Protein AF-A0A660E008-F1 (afdb_monomer_lite)

Secondary structure (DSSP, 8-state):
-----HHHHHHHHHHHHHHHHHHHHHTTS----S---S---PPPHHHHHHHHHHHHHHHHHHHTTS--S--HHHHHHHHHHHHHHHTSEEEEEEEETTEEEEEEEETTEEEEEEEEEEEPPP--TT-TT---EEEETTEEESSHHHHHHHHHHHTT---

Radius of gyration: 23.53 Å; chains: 1; bounding box: 70×28×69 Å

Structure (mmCIF, N/CA/C/O backbone):
data_AF-A0A660E008-F1
#
_entry.id   AF-A0A660E008-F1
#
loop_
_atom_site.group_PDB
_atom_site.id
_atom_site.type_symbol
_atom_site.label_atom_id
_atom_site.label_alt_id
_atom_site.label_comp_id
_atom_site.label_asym_id
_atom_site.label_entity_id
_atom_site.label_seq_id
_atom_site.pdbx_PDB_ins_code
_atom_site.Cartn_x
_atom_site.Cartn_y
_atom_site.Cartn_z
_atom_site.occupancy
_atom_site.B_iso_or_equiv
_atom_site.auth_seq_id
_atom_site.auth_comp_id
_atom_site.auth_asym_id
_atom_site.auth_atom_id
_atom_site.pdbx_PDB_model_num
ATOM 1 N N . MET A 1 1 ? 49.113 -10.202 -49.521 1.00 44.22 1 MET A N 1
ATOM 2 C CA . MET A 1 1 ? 48.962 -10.525 -48.087 1.00 44.22 1 MET A CA 1
ATOM 3 C C . MET A 1 1 ? 48.591 -9.228 -47.378 1.00 44.22 1 MET A C 1
ATOM 5 O O . MET A 1 1 ? 49.450 -8.376 -47.211 1.00 44.22 1 MET A O 1
ATOM 9 N N . ILE A 1 2 ? 47.297 -8.989 -47.139 1.00 50.31 2 ILE A N 1
ATOM 10 C CA . ILE A 1 2 ? 46.809 -7.707 -46.601 1.00 50.31 2 ILE A CA 1
ATOM 11 C C . ILE A 1 2 ? 46.961 -7.759 -45.081 1.00 50.31 2 ILE A C 1
ATOM 13 O O . ILE A 1 2 ? 46.280 -8.535 -44.415 1.00 50.31 2 ILE A O 1
ATOM 17 N N . LEU A 1 3 ? 47.899 -6.974 -44.549 1.00 54.78 3 LEU A N 1
ATOM 18 C CA . LEU A 1 3 ? 48.151 -6.858 -43.118 1.00 54.78 3 LEU A CA 1
ATOM 19 C C . LEU A 1 3 ? 47.053 -5.971 -42.513 1.00 54.78 3 LEU A C 1
ATOM 21 O O . LEU A 1 3 ? 47.124 -4.745 -42.570 1.00 54.78 3 LEU A O 1
ATOM 25 N N . ILE A 1 4 ? 45.986 -6.589 -42.008 1.00 56.66 4 ILE A N 1
ATOM 26 C CA . ILE A 1 4 ? 44.902 -5.858 -41.349 1.00 56.66 4 ILE A CA 1
ATOM 27 C C . ILE A 1 4 ? 45.441 -5.360 -40.005 1.00 56.66 4 ILE A C 1
ATOM 29 O O . ILE A 1 4 ? 45.827 -6.150 -39.145 1.00 56.66 4 ILE A O 1
ATOM 33 N N . ASN A 1 5 ? 45.508 -4.039 -39.848 1.00 67.06 5 ASN A N 1
ATOM 34 C CA . ASN A 1 5 ? 46.022 -3.389 -38.651 1.00 67.06 5 ASN A CA 1
ATOM 35 C C . ASN A 1 5 ? 45.124 -3.755 -37.443 1.00 67.06 5 ASN A C 1
ATOM 37 O O . ASN A 1 5 ? 43.899 -3.615 -37.532 1.00 67.06 5 ASN A O 1
ATOM 41 N N . PRO A 1 6 ? 45.686 -4.234 -36.316 1.00 66.38 6 PRO A N 1
ATOM 42 C CA . PRO A 1 6 ? 44.910 -4.687 -35.155 1.00 66.38 6 PRO A CA 1
ATOM 43 C C . PRO A 1 6 ? 43.981 -3.605 -34.583 1.00 66.38 6 PRO A C 1
ATOM 45 O O . PRO A 1 6 ? 42.931 -3.920 -34.022 1.00 66.38 6 PRO A O 1
ATOM 48 N N . VAL A 1 7 ? 44.309 -2.327 -34.792 1.00 70.00 7 VAL A N 1
ATOM 49 C CA . VAL A 1 7 ? 43.452 -1.193 -34.414 1.00 70.00 7 VAL A CA 1
ATOM 50 C C . VAL A 1 7 ? 42.146 -1.186 -35.216 1.00 70.00 7 VAL A C 1
ATOM 52 O O . VAL A 1 7 ? 41.075 -0.939 -34.664 1.00 70.00 7 VAL A O 1
ATOM 55 N N . THR A 1 8 ? 42.210 -1.515 -36.507 1.00 72.75 8 THR A N 1
ATOM 56 C CA . THR A 1 8 ? 41.042 -1.564 -37.395 1.00 72.75 8 THR A CA 1
ATOM 57 C C . THR A 1 8 ? 40.129 -2.734 -37.038 1.00 72.75 8 THR A C 1
ATOM 59 O O . THR A 1 8 ? 38.911 -2.585 -37.050 1.00 72.75 8 THR A O 1
ATOM 62 N N . ILE A 1 9 ? 40.705 -3.873 -36.640 1.00 74.00 9 ILE A N 1
ATOM 63 C CA . ILE A 1 9 ? 39.948 -5.042 -36.164 1.00 74.00 9 ILE A CA 1
ATOM 64 C C . ILE A 1 9 ? 39.213 -4.701 -34.862 1.00 74.00 9 ILE A C 1
ATOM 66 O O . ILE A 1 9 ? 38.020 -4.970 -34.744 1.00 74.00 9 ILE A O 1
ATOM 70 N N . SER A 1 10 ? 39.893 -4.049 -33.914 1.00 77.75 10 SER A N 1
ATOM 71 C CA . SER A 1 10 ? 39.293 -3.642 -32.636 1.00 77.75 10 SER A CA 1
ATOM 72 C C . SER A 1 10 ? 38.112 -2.681 -32.827 1.00 77.75 10 SER A C 1
ATOM 74 O O . SER A 1 10 ? 37.047 -2.867 -32.235 1.00 77.75 10 SER A O 1
ATOM 76 N N . LEU A 1 11 ? 38.247 -1.704 -33.732 1.00 80.00 11 LEU A N 1
ATOM 77 C CA . LEU A 1 11 ? 37.170 -0.763 -34.047 1.00 80.00 11 LEU A CA 1
ATOM 78 C C . LEU A 1 11 ? 35.937 -1.466 -34.640 1.00 80.00 11 LEU A C 1
ATOM 80 O O . LEU A 1 11 ? 34.809 -1.166 -34.247 1.00 80.00 11 LEU A O 1
ATOM 84 N N . ILE A 1 12 ? 36.145 -2.432 -35.542 1.00 81.88 12 ILE A N 1
ATOM 85 C CA . ILE A 1 12 ? 35.058 -3.221 -36.144 1.00 81.88 12 ILE A CA 1
ATOM 86 C C . ILE A 1 12 ? 34.313 -4.021 -35.070 1.00 81.88 12 ILE A C 1
ATOM 88 O O . ILE A 1 12 ? 33.082 -4.040 -35.069 1.00 81.88 12 ILE A O 1
ATOM 92 N N . VAL A 1 13 ? 35.033 -4.628 -34.122 1.00 80.31 13 VAL A N 1
ATOM 93 C CA . VAL A 1 13 ? 34.428 -5.396 -33.023 1.00 80.31 13 VAL A CA 1
ATOM 94 C C . VAL A 1 13 ? 33.558 -4.504 -32.134 1.00 80.31 13 VAL A C 1
ATOM 96 O O . VAL A 1 13 ? 32.430 -4.880 -31.820 1.00 80.31 13 VAL A O 1
ATOM 99 N N . ILE A 1 14 ? 34.022 -3.302 -31.778 1.00 81.81 14 ILE A N 1
ATOM 100 C CA . ILE A 1 14 ? 33.254 -2.366 -30.937 1.00 81.81 14 ILE A CA 1
ATOM 101 C C . ILE A 1 14 ? 31.954 -1.934 -31.631 1.00 81.81 14 ILE A C 1
ATOM 103 O O . ILE A 1 14 ? 30.894 -1.927 -31.002 1.00 81.81 14 ILE A O 1
ATOM 107 N N . ILE A 1 15 ? 32.013 -1.618 -32.930 1.00 83.44 15 ILE A N 1
ATOM 108 C CA . ILE A 1 15 ? 30.830 -1.244 -33.721 1.00 83.44 15 ILE A CA 1
ATOM 109 C C . ILE A 1 15 ? 29.833 -2.407 -33.779 1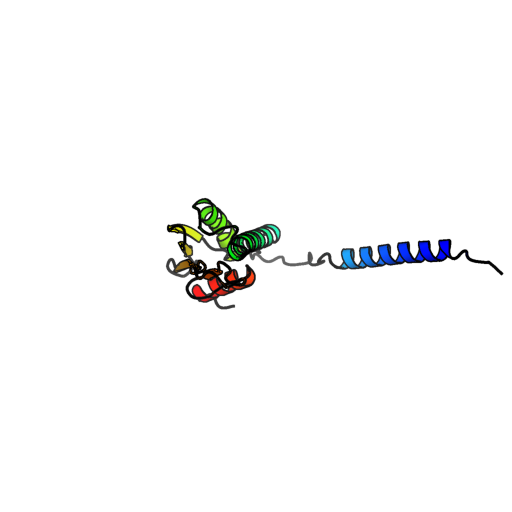.00 83.44 15 ILE A C 1
ATOM 111 O O . ILE A 1 15 ? 28.629 -2.199 -33.611 1.00 83.44 15 ILE A O 1
ATOM 115 N N . LEU A 1 16 ? 30.327 -3.633 -33.967 1.00 84.62 16 LEU A N 1
ATOM 116 C CA . LEU A 1 16 ? 29.494 -4.831 -34.040 1.00 84.62 16 LEU A CA 1
ATOM 117 C C . LEU A 1 16 ? 28.798 -5.119 -32.700 1.00 84.62 16 LEU A C 1
ATOM 119 O O . LEU A 1 16 ? 27.599 -5.391 -32.677 1.00 84.62 16 LEU A O 1
ATOM 123 N N . VAL A 1 17 ? 29.512 -4.972 -31.579 1.00 81.75 17 VAL A N 1
ATOM 124 C CA . VAL A 1 17 ? 28.945 -5.108 -30.226 1.00 81.75 17 VAL A CA 1
ATOM 125 C C . VAL A 1 17 ? 27.864 -4.054 -29.979 1.00 81.75 17 VAL A C 1
ATOM 127 O O . VAL A 1 17 ? 26.769 -4.399 -29.537 1.00 81.75 17 VAL A O 1
ATOM 130 N N . PHE A 1 18 ? 28.114 -2.785 -30.321 1.00 79.06 18 PHE A N 1
ATOM 131 C CA . PHE A 1 18 ? 27.112 -1.722 -30.181 1.00 79.06 18 PHE A CA 1
ATOM 132 C C . PHE A 1 18 ? 25.869 -1.973 -31.040 1.00 79.06 18 PHE A C 1
ATOM 134 O O . PHE A 1 18 ? 24.748 -1.748 -30.580 1.00 79.06 18 PHE A O 1
ATOM 141 N N . ALA A 1 19 ? 26.047 -2.465 -32.268 1.00 77.81 19 ALA A N 1
ATOM 142 C CA . ALA A 1 19 ? 24.943 -2.815 -33.151 1.00 77.81 19 ALA A CA 1
ATOM 143 C C . ALA A 1 19 ? 24.100 -3.957 -32.566 1.00 77.81 19 ALA A C 1
ATOM 145 O O . ALA A 1 19 ? 22.879 -3.829 -32.517 1.00 77.81 19 ALA A O 1
ATOM 146 N N . ILE A 1 20 ? 24.731 -5.018 -32.050 1.00 80.94 20 ILE A N 1
ATOM 147 C CA . ILE A 1 20 ? 24.040 -6.153 -31.418 1.00 80.94 20 ILE A CA 1
ATOM 148 C C . ILE A 1 20 ? 23.289 -5.708 -30.160 1.00 80.94 20 ILE A C 1
ATOM 150 O O . ILE A 1 20 ? 22.118 -6.044 -30.006 1.00 80.94 20 ILE A O 1
ATOM 154 N N . VAL A 1 21 ? 23.911 -4.907 -29.288 1.00 76.00 21 VAL A N 1
ATOM 155 C CA . VAL A 1 21 ? 23.250 -4.363 -28.088 1.00 76.00 21 VAL A CA 1
ATOM 156 C C . VAL A 1 21 ? 22.041 -3.511 -28.477 1.00 76.00 21 VAL A C 1
ATOM 158 O O . VAL A 1 21 ? 20.965 -3.665 -27.897 1.00 76.00 21 VAL A O 1
ATOM 161 N N . ARG A 1 22 ? 22.174 -2.660 -29.502 1.00 68.31 22 ARG A N 1
ATOM 162 C CA . ARG A 1 22 ? 21.074 -1.827 -30.007 1.00 68.31 22 ARG A CA 1
ATOM 163 C C . ARG A 1 22 ? 19.951 -2.667 -30.620 1.00 68.31 22 ARG A C 1
ATOM 165 O O . ARG A 1 22 ? 18.786 -2.339 -30.415 1.00 68.31 22 ARG A O 1
ATOM 172 N N . LEU A 1 23 ? 20.278 -3.754 -31.320 1.00 70.19 23 LEU A N 1
ATOM 173 C CA . LEU A 1 23 ? 19.306 -4.678 -31.914 1.00 70.19 23 LEU A CA 1
ATOM 174 C C . LEU A 1 23 ? 18.583 -5.505 -30.839 1.00 70.19 23 LEU A C 1
ATOM 176 O O . LEU A 1 23 ? 17.363 -5.638 -30.892 1.00 70.19 23 LEU A O 1
ATOM 180 N N . CYS A 1 24 ? 19.299 -5.959 -29.804 1.00 63.00 24 CYS A N 1
ATOM 181 C CA . CYS A 1 24 ? 18.714 -6.593 -28.620 1.00 63.00 24 CYS A CA 1
ATOM 182 C C . CYS A 1 24 ? 17.783 -5.642 -27.856 1.00 63.00 24 CYS A C 1
ATOM 184 O O . CYS A 1 24 ? 16.695 -6.049 -27.459 1.00 63.00 24 CYS A O 1
ATOM 186 N N . MET A 1 25 ? 18.158 -4.369 -27.689 1.00 57.34 25 MET A N 1
ATOM 187 C CA . MET A 1 25 ? 17.289 -3.377 -27.045 1.00 57.34 25 MET A CA 1
ATOM 188 C C . MET A 1 25 ? 16.073 -2.996 -27.901 1.00 57.34 25 MET A C 1
ATOM 190 O O . MET A 1 25 ? 14.997 -2.751 -27.357 1.00 57.34 25 MET A O 1
ATOM 194 N N . LEU A 1 26 ? 16.198 -2.981 -29.232 1.00 56.09 26 LEU A N 1
ATOM 195 C CA . LEU A 1 26 ? 15.066 -2.743 -30.136 1.00 56.09 26 LEU A CA 1
ATOM 196 C C . LEU A 1 26 ? 14.088 -3.929 -30.163 1.00 56.09 26 LEU A C 1
ATOM 198 O O . LEU A 1 26 ? 12.881 -3.697 -30.160 1.00 56.09 26 LEU A O 1
ATOM 202 N N . ASN A 1 27 ? 14.582 -5.170 -30.076 1.00 48.50 27 ASN A N 1
ATOM 203 C CA . ASN A 1 27 ? 13.748 -6.374 -29.946 1.00 48.50 27 ASN A CA 1
ATOM 204 C C . ASN A 1 27 ? 13.089 -6.538 -28.564 1.00 48.50 27 ASN A C 1
ATOM 206 O O . ASN A 1 27 ? 12.223 -7.394 -28.404 1.00 48.50 27 ASN A O 1
ATOM 210 N N . GLN A 1 28 ? 13.449 -5.715 -27.574 1.00 45.91 28 GLN A N 1
ATOM 211 C CA . GLN A 1 28 ? 12.750 -5.636 -26.285 1.00 45.91 28 GLN A CA 1
ATOM 212 C C . GLN A 1 28 ? 11.648 -4.563 -26.250 1.00 45.91 28 GLN A C 1
ATOM 21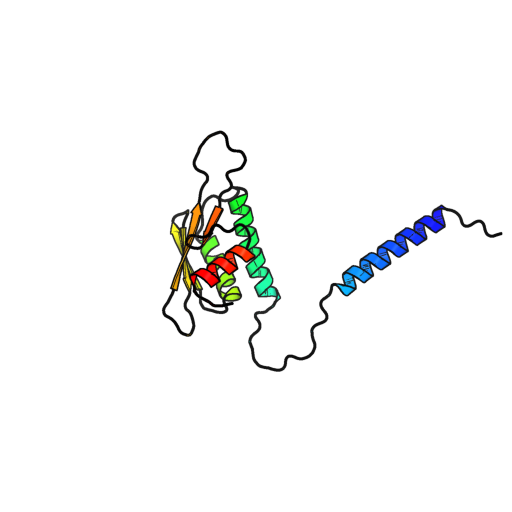4 O O . GLN A 1 28 ? 11.015 -4.361 -25.212 1.00 45.91 28 GLN A O 1
ATOM 219 N N . ARG A 1 29 ? 11.343 -3.902 -27.377 1.00 44.44 29 ARG A N 1
ATOM 220 C CA . ARG A 1 29 ? 10.083 -3.160 -27.510 1.00 44.44 29 ARG A CA 1
ATOM 221 C C . ARG A 1 29 ? 8.947 -4.166 -27.716 1.00 44.44 29 ARG A C 1
ATOM 223 O O . ARG A 1 29 ? 8.985 -4.913 -28.691 1.00 44.44 29 ARG A O 1
ATOM 230 N N . PRO A 1 30 ? 7.927 -4.215 -26.844 1.00 43.69 30 PRO A N 1
ATOM 231 C CA . PRO A 1 30 ? 6.827 -5.148 -27.019 1.00 43.69 30 PRO A CA 1
ATOM 232 C C . PRO A 1 30 ? 5.977 -4.738 -28.228 1.00 43.69 30 PRO A C 1
ATOM 234 O O . PRO A 1 30 ? 5.109 -3.873 -28.135 1.00 43.69 30 PRO A O 1
ATOM 237 N N . PHE A 1 31 ? 6.210 -5.413 -29.352 1.00 39.44 31 PHE A N 1
ATOM 238 C CA . PHE A 1 31 ? 5.215 -5.642 -30.393 1.00 39.44 31 PHE A CA 1
ATOM 239 C C . PHE A 1 31 ? 4.092 -6.508 -29.805 1.00 39.44 31 PHE A C 1
ATOM 241 O O . PHE A 1 31 ? 4.163 -7.731 -29.835 1.00 39.44 31 PHE A O 1
ATOM 248 N N . LYS A 1 32 ? 3.061 -5.871 -29.244 1.00 41.34 32 LYS A N 1
ATOM 249 C CA . LYS A 1 32 ? 1.681 -6.389 -29.208 1.00 41.34 32 LYS A CA 1
ATOM 250 C C . LYS A 1 32 ? 0.708 -5.207 -29.251 1.00 41.34 32 LYS A C 1
ATOM 252 O O . LYS A 1 32 ? 0.001 -4.918 -28.296 1.00 41.34 32 LYS A O 1
ATOM 257 N N . GLN A 1 33 ? 0.720 -4.506 -30.381 1.00 42.59 33 GLN A N 1
ATOM 258 C CA . GLN A 1 33 ? -0.420 -3.745 -30.890 1.00 42.59 33 GLN A CA 1
ATOM 259 C C . GLN A 1 33 ? -0.889 -4.478 -32.148 1.00 42.59 33 GLN A C 1
ATOM 261 O O . GLN A 1 33 ? -0.440 -4.183 -33.249 1.00 42.59 33 GLN A O 1
ATOM 266 N N . ALA A 1 34 ? -1.710 -5.508 -31.968 1.00 38.59 34 ALA A N 1
ATOM 267 C CA . ALA A 1 34 ? -2.507 -6.097 -33.037 1.00 38.59 34 ALA A CA 1
ATOM 268 C C . ALA A 1 34 ? -3.654 -6.882 -32.390 1.00 38.59 34 ALA A C 1
ATOM 270 O O . ALA A 1 34 ? -3.410 -7.878 -31.713 1.00 38.59 34 ALA A O 1
ATOM 271 N N . ASN A 1 35 ? -4.874 -6.395 -32.614 1.00 37.31 35 ASN A N 1
ATOM 272 C CA . ASN A 1 35 ? -6.168 -7.010 -32.315 1.00 37.31 35 ASN A CA 1
ATOM 273 C C . ASN A 1 35 ? -6.525 -7.223 -30.839 1.00 37.31 35 ASN A C 1
ATOM 275 O O . ASN A 1 35 ? -6.335 -8.299 -30.283 1.00 37.31 35 ASN A O 1
ATOM 279 N N . LEU A 1 36 ? -7.174 -6.214 -30.259 1.00 34.50 36 LEU A N 1
ATOM 280 C CA . LEU A 1 36 ? -8.234 -6.417 -29.271 1.00 34.50 36 LEU A CA 1
ATOM 281 C C . LEU A 1 36 ? -9.293 -5.326 -29.472 1.00 34.50 36 LEU A C 1
ATOM 283 O O . LEU A 1 36 ? -9.439 -4.401 -28.680 1.00 34.50 36 LEU A O 1
ATOM 287 N N . ASP A 1 37 ? -10.025 -5.453 -30.579 1.00 38.72 37 ASP A N 1
ATOM 288 C CA . ASP A 1 37 ? -11.393 -4.950 -30.679 1.00 38.72 37 ASP A CA 1
ATOM 289 C C . ASP A 1 37 ? -12.274 -5.818 -29.779 1.00 38.72 37 ASP A C 1
ATOM 291 O O . ASP A 1 37 ? -12.856 -6.810 -30.215 1.00 38.72 37 ASP A O 1
ATOM 295 N N . THR A 1 38 ? -12.330 -5.503 -28.488 1.00 36.41 38 THR A N 1
ATOM 296 C CA . THR A 1 38 ? -13.506 -5.785 -27.656 1.00 36.41 38 THR A CA 1
ATOM 297 C C . THR A 1 38 ? -13.416 -4.965 -26.376 1.00 36.41 38 THR A C 1
ATOM 299 O O . THR A 1 38 ? -12.419 -5.012 -25.663 1.00 36.41 38 THR A O 1
ATOM 302 N N . ASN A 1 39 ? -14.471 -4.195 -26.120 1.00 39.22 39 ASN A N 1
ATOM 303 C CA . ASN A 1 39 ? -14.693 -3.322 -24.970 1.00 39.22 39 ASN A CA 1
ATOM 304 C C . ASN A 1 39 ? -14.364 -3.972 -23.612 1.00 39.22 39 ASN A C 1
ATOM 306 O O . ASN A 1 39 ? -15.249 -4.446 -22.904 1.00 39.22 39 ASN A O 1
ATOM 310 N N . SER A 1 40 ? -13.099 -3.925 -23.209 1.00 39.50 40 SER A N 1
ATOM 311 C CA . SER A 1 40 ? -12.691 -4.019 -21.814 1.00 39.50 40 SER A CA 1
ATOM 312 C C . SER A 1 40 ? -11.668 -2.917 -21.588 1.00 39.50 40 SER A C 1
ATOM 314 O O . SER A 1 40 ? -10.652 -2.854 -22.279 1.00 39.50 40 SER A O 1
ATOM 316 N N . THR A 1 41 ? -11.981 -1.989 -20.693 1.00 45.28 41 THR A N 1
ATOM 317 C CA . THR A 1 41 ? -11.112 -0.894 -20.262 1.00 45.28 41 THR A CA 1
ATOM 318 C C . THR A 1 41 ? -9.852 -1.475 -19.625 1.00 45.28 41 THR A C 1
ATOM 320 O O . THR A 1 41 ? -9.785 -1.681 -18.417 1.00 45.28 41 THR A O 1
ATOM 323 N N . ILE A 1 42 ? -8.849 -1.778 -20.449 1.00 48.09 42 ILE A N 1
ATOM 324 C CA . ILE A 1 42 ? -7.488 -2.026 -19.983 1.00 48.09 42 ILE A CA 1
ATOM 325 C C . ILE A 1 42 ? -7.006 -0.682 -19.419 1.00 48.09 42 ILE A C 1
ATOM 327 O O . ILE A 1 42 ? -7.010 0.300 -20.168 1.00 48.09 42 ILE A O 1
ATOM 331 N N . PRO A 1 43 ? -6.626 -0.593 -18.128 1.00 55.31 43 PRO A N 1
ATOM 332 C CA . PRO A 1 43 ? -6.064 0.631 -17.574 1.00 55.31 43 PRO A CA 1
ATOM 333 C C . PRO A 1 43 ? -4.896 1.074 -18.452 1.00 55.31 43 PRO A C 1
ATOM 335 O O . PRO A 1 43 ? -4.089 0.233 -18.862 1.00 55.31 43 PRO A O 1
ATOM 338 N N . ASP A 1 44 ? -4.806 2.371 -18.754 1.00 73.00 44 ASP A N 1
ATOM 339 C CA . ASP A 1 44 ? -3.688 2.924 -19.515 1.00 73.00 44 ASP A CA 1
ATOM 340 C C . ASP A 1 44 ? -2.378 2.390 -18.917 1.00 73.00 44 ASP A C 1
ATOM 342 O O . ASP A 1 44 ? -2.068 2.593 -17.739 1.00 73.00 44 ASP A O 1
ATOM 346 N N . ARG A 1 45 ? -1.627 1.625 -19.717 1.00 69.31 45 ARG A N 1
ATOM 347 C CA . ARG A 1 45 ? -0.419 0.924 -19.270 1.00 69.31 45 ARG A CA 1
ATOM 348 C C . ARG A 1 45 ? 0.578 1.890 -18.628 1.00 69.31 45 ARG A C 1
ATOM 350 O O . ARG A 1 45 ? 1.329 1.487 -17.739 1.00 69.31 45 ARG A O 1
ATOM 357 N N . SER A 1 46 ? 0.591 3.146 -19.074 1.00 74.81 46 SER A N 1
ATOM 358 C CA . SER A 1 46 ? 1.420 4.199 -18.493 1.00 74.81 46 SER A CA 1
ATOM 359 C C . SER A 1 46 ? 0.972 4.555 -17.069 1.00 74.81 46 SER A C 1
ATOM 361 O O . SER A 1 46 ? 1.800 4.545 -16.156 1.00 74.81 46 SER A O 1
ATOM 363 N N . ALA A 1 47 ? -0.332 4.743 -16.853 1.00 74.88 47 ALA A N 1
ATOM 364 C CA . ALA A 1 47 ? -0.929 5.032 -15.552 1.00 74.88 47 ALA A CA 1
ATOM 365 C C . ALA A 1 47 ? -0.731 3.876 -14.560 1.00 74.88 47 ALA A C 1
ATOM 367 O O . ALA A 1 47 ? -0.346 4.101 -13.412 1.00 74.88 47 ALA A O 1
ATOM 368 N N . TYR A 1 48 ? -0.890 2.627 -15.014 1.00 75.94 48 TYR A N 1
ATOM 369 C CA . TYR A 1 48 ? -0.600 1.441 -14.200 1.00 75.94 48 TYR A CA 1
ATOM 370 C C . TYR A 1 48 ? 0.861 1.422 -13.721 1.00 75.94 48 TYR A C 1
ATOM 372 O O . TYR A 1 48 ? 1.137 1.247 -12.533 1.00 75.94 48 TYR A O 1
ATOM 380 N N . LEU A 1 49 ? 1.819 1.628 -14.633 1.00 78.88 49 LEU A N 1
ATOM 381 C CA . LEU A 1 49 ? 3.243 1.643 -14.285 1.00 78.88 49 LEU A CA 1
ATOM 382 C C . LEU A 1 49 ? 3.590 2.793 -13.336 1.00 78.88 49 LEU A C 1
ATOM 384 O O . LEU A 1 49 ? 4.373 2.601 -12.405 1.00 78.88 49 LEU A O 1
ATOM 388 N N . GLN A 1 50 ? 2.998 3.968 -13.545 1.00 81.00 50 GLN A N 1
ATOM 389 C CA . GLN A 1 50 ? 3.173 5.118 -12.666 1.00 81.00 50 GLN A CA 1
ATOM 390 C C . GLN A 1 50 ? 2.659 4.823 -11.250 1.00 81.00 50 GLN A C 1
ATOM 392 O O . GLN A 1 50 ? 3.376 5.082 -10.284 1.00 81.00 50 GLN A O 1
ATOM 397 N N . ALA A 1 51 ? 1.483 4.202 -11.123 1.00 78.00 51 ALA A N 1
ATOM 398 C CA . ALA A 1 51 ? 0.916 3.802 -9.838 1.00 78.00 51 ALA A CA 1
ATOM 399 C C . ALA A 1 51 ? 1.805 2.784 -9.098 1.00 78.00 51 ALA A C 1
ATOM 401 O O . ALA A 1 51 ? 2.121 2.972 -7.921 1.00 78.00 51 ALA A O 1
ATOM 402 N N . VAL A 1 52 ? 2.289 1.743 -9.788 1.00 79.69 52 VAL A N 1
ATOM 403 C CA . VAL A 1 52 ? 3.213 0.755 -9.195 1.00 79.69 52 VAL A CA 1
ATOM 404 C C . VAL A 1 52 ? 4.527 1.408 -8.757 1.00 79.69 52 VAL A C 1
ATOM 406 O O . VAL A 1 52 ? 5.036 1.109 -7.675 1.00 79.69 52 VAL A O 1
ATOM 409 N N . ASN A 1 53 ? 5.089 2.299 -9.576 1.00 79.44 53 ASN A N 1
ATOM 410 C CA . ASN A 1 53 ? 6.344 2.982 -9.264 1.00 79.44 53 ASN A CA 1
ATOM 411 C C . ASN A 1 53 ? 6.209 3.925 -8.070 1.00 79.44 53 ASN A C 1
ATOM 413 O O . ASN A 1 53 ? 7.116 3.970 -7.242 1.00 79.44 53 ASN A O 1
ATOM 417 N N . MET A 1 54 ? 5.079 4.619 -7.944 1.00 84.75 54 MET A N 1
ATOM 418 C CA . MET A 1 54 ? 4.793 5.476 -6.798 1.00 84.75 54 MET A CA 1
ATOM 419 C C . MET A 1 54 ? 4.765 4.675 -5.492 1.00 84.75 54 MET A C 1
ATOM 421 O O . MET A 1 54 ? 5.462 5.007 -4.533 1.00 84.75 54 MET A O 1
ATOM 425 N N . ILE A 1 55 ? 4.041 3.550 -5.485 1.00 82.50 55 ILE A N 1
ATOM 426 C CA . ILE A 1 55 ? 3.971 2.648 -4.328 1.00 82.50 55 ILE A CA 1
ATOM 427 C C . ILE A 1 55 ? 5.356 2.067 -4.009 1.00 82.50 55 ILE A C 1
ATOM 429 O O . ILE A 1 55 ? 5.762 2.044 -2.848 1.00 82.50 55 ILE A O 1
ATOM 433 N N . ASN A 1 56 ? 6.118 1.641 -5.023 1.00 79.00 56 ASN A N 1
ATOM 434 C CA . ASN A 1 56 ? 7.495 1.172 -4.840 1.00 79.00 56 ASN A CA 1
ATOM 435 C C . ASN A 1 56 ? 8.387 2.245 -4.208 1.00 79.00 56 ASN A C 1
ATOM 437 O O . ASN A 1 56 ? 9.128 1.951 -3.273 1.00 79.00 56 ASN A O 1
ATOM 441 N N . PHE A 1 57 ? 8.318 3.479 -4.705 1.00 80.75 57 PHE A N 1
ATOM 442 C CA . PHE A 1 57 ? 9.106 4.593 -4.195 1.00 80.75 57 PHE A CA 1
ATOM 443 C C . PHE A 1 57 ? 8.764 4.894 -2.733 1.00 80.75 57 PHE A C 1
ATOM 445 O O . PHE A 1 57 ? 9.664 5.008 -1.901 1.00 80.75 57 PHE A O 1
ATOM 452 N N . MET A 1 58 ? 7.474 4.926 -2.393 1.00 82.06 58 MET A N 1
ATOM 453 C CA . MET A 1 58 ? 7.007 5.079 -1.015 1.00 82.06 58 MET A CA 1
ATOM 454 C C . MET A 1 58 ? 7.547 3.960 -0.105 1.00 82.06 58 MET A C 1
ATOM 456 O O . MET A 1 58 ? 8.103 4.249 0.956 1.00 82.06 58 MET A O 1
ATOM 460 N N . ILE A 1 59 ? 7.455 2.695 -0.537 1.00 78.75 59 ILE A N 1
ATOM 461 C CA . ILE A 1 59 ? 7.979 1.535 0.204 1.00 78.75 59 ILE A CA 1
ATOM 462 C C . ILE A 1 59 ? 9.490 1.649 0.427 1.00 78.75 59 ILE A C 1
ATOM 464 O O . ILE A 1 59 ? 9.961 1.388 1.531 1.00 78.75 59 ILE A O 1
ATOM 468 N N . ILE A 1 60 ? 10.258 2.058 -0.587 1.00 79.50 60 ILE A N 1
ATOM 469 C CA . ILE A 1 60 ? 11.716 2.214 -0.481 1.00 79.50 60 ILE A CA 1
ATOM 470 C C . ILE A 1 60 ? 12.077 3.305 0.531 1.00 79.50 60 ILE A C 1
ATOM 472 O O . ILE A 1 60 ? 12.899 3.059 1.411 1.00 79.50 60 ILE A O 1
ATOM 476 N N . ARG A 1 61 ? 11.440 4.479 0.455 1.00 77.56 61 ARG A N 1
ATOM 477 C CA . ARG A 1 61 ? 11.703 5.592 1.384 1.00 77.56 61 ARG A CA 1
ATOM 478 C C . ARG A 1 61 ? 11.417 5.215 2.834 1.00 77.56 61 ARG A C 1
ATOM 480 O O . ARG A 1 61 ? 12.179 5.576 3.729 1.00 77.56 61 ARG A O 1
ATOM 487 N N . LEU A 1 62 ? 10.336 4.472 3.064 1.00 77.00 62 LEU A N 1
ATOM 488 C CA . LEU A 1 62 ? 9.998 3.951 4.386 1.00 77.00 62 LEU A CA 1
ATOM 489 C C . LEU A 1 62 ? 11.032 2.897 4.819 1.00 77.00 62 LEU A C 1
ATOM 491 O O . LEU A 1 62 ? 11.690 3.092 5.835 1.00 77.00 62 LEU A O 1
ATOM 495 N N . ASN A 1 63 ? 11.302 1.873 4.004 1.00 75.88 63 ASN A N 1
ATOM 496 C CA . ASN A 1 63 ? 12.282 0.819 4.308 1.00 75.88 63 ASN A CA 1
ATOM 497 C C . ASN A 1 63 ? 13.698 1.345 4.592 1.00 75.88 63 ASN A C 1
ATOM 499 O O . ASN A 1 63 ? 14.407 0.777 5.423 1.00 75.88 63 ASN A O 1
ATOM 503 N N . ASN A 1 64 ? 14.114 2.420 3.924 1.00 73.31 64 ASN A N 1
ATOM 504 C CA . ASN A 1 64 ? 15.414 3.055 4.141 1.00 73.31 64 ASN A CA 1
ATOM 505 C C . ASN A 1 64 ? 15.452 3.956 5.388 1.00 73.31 64 ASN A C 1
ATOM 507 O O . ASN A 1 64 ? 16.514 4.456 5.747 1.00 73.31 64 ASN A O 1
ATOM 511 N N . GLY A 1 65 ? 14.313 4.183 6.047 1.00 68.69 65 GLY A N 1
ATOM 512 C CA . GLY A 1 65 ? 14.202 5.087 7.191 1.00 68.69 65 GLY A CA 1
ATOM 513 C C . GLY A 1 65 ? 14.217 6.573 6.818 1.00 68.69 65 GLY A C 1
ATOM 514 O O . GLY A 1 65 ? 14.225 7.417 7.710 1.00 68.69 65 GLY A O 1
ATOM 515 N N . GLU A 1 66 ? 14.177 6.910 5.524 1.00 75.12 66 GLU A N 1
ATOM 516 C CA . GLU A 1 66 ? 14.048 8.293 5.032 1.00 75.12 66 GLU A CA 1
ATOM 517 C C . GLU A 1 66 ? 12.684 8.893 5.386 1.00 75.12 66 GLU A C 1
ATOM 519 O O . GLU A 1 66 ? 12.510 10.112 5.435 1.00 75.12 66 GLU A O 1
ATOM 524 N N . LYS A 1 67 ? 11.702 8.023 5.625 1.00 74.75 67 LYS A N 1
ATOM 525 C CA . LYS A 1 67 ? 10.379 8.377 6.109 1.00 74.75 67 LYS A CA 1
ATOM 526 C C . LYS A 1 67 ? 10.003 7.465 7.274 1.00 74.75 67 LYS A C 1
ATOM 528 O O . LYS A 1 67 ? 10.225 6.259 7.236 1.00 74.75 67 LYS A O 1
ATOM 533 N N . THR A 1 68 ? 9.442 8.052 8.325 1.00 78.12 68 THR A N 1
ATOM 534 C CA . THR A 1 68 ? 9.004 7.346 9.547 1.00 78.12 68 THR A CA 1
ATOM 535 C C . THR A 1 68 ? 7.553 7.643 9.902 1.00 78.12 68 THR A C 1
ATOM 537 O O . THR A 1 68 ? 7.040 7.128 10.888 1.00 78.12 68 THR A O 1
ATOM 540 N N . HIS A 1 69 ? 6.881 8.465 9.098 1.00 82.31 69 HIS A N 1
ATOM 541 C CA . HIS A 1 69 ? 5.495 8.833 9.314 1.00 82.31 69 HIS A CA 1
ATOM 542 C C . HIS A 1 69 ? 4.765 8.958 7.983 1.00 82.31 69 HIS A C 1
ATOM 544 O O . HIS A 1 69 ? 5.340 9.473 7.026 1.00 82.31 69 HIS A O 1
ATOM 550 N N . PHE A 1 70 ? 3.506 8.544 7.942 1.00 82.06 70 PHE A N 1
ATOM 551 C CA . PHE A 1 70 ? 2.575 8.921 6.893 1.00 82.06 70 PHE A CA 1
ATOM 552 C C . PHE A 1 70 ? 2.151 10.384 7.050 1.00 82.06 70 PHE A C 1
ATOM 554 O O . PHE A 1 70 ? 1.972 10.891 8.160 1.00 82.06 70 PHE A O 1
ATOM 561 N N . THR A 1 71 ? 1.985 11.059 5.921 1.00 82.81 71 THR A N 1
ATOM 562 C CA . THR A 1 71 ? 1.443 12.411 5.804 1.00 82.81 71 THR A CA 1
ATOM 563 C C . THR A 1 71 ? 0.108 12.377 5.064 1.00 82.81 71 THR A C 1
ATOM 565 O O . THR A 1 71 ? -0.225 11.402 4.393 1.00 82.81 71 THR A O 1
ATOM 568 N N . ALA A 1 72 ? -0.656 13.469 5.146 1.00 78.75 72 ALA A N 1
ATOM 569 C CA . ALA A 1 72 ? -1.869 13.618 4.340 1.00 78.75 72 ALA A CA 1
ATOM 570 C C . ALA A 1 72 ? -1.577 13.547 2.831 1.00 78.75 72 ALA A C 1
ATOM 572 O O . ALA A 1 72 ? -2.373 13.001 2.077 1.00 78.75 72 ALA A O 1
ATOM 573 N N . THR A 1 73 ? -0.404 14.030 2.409 1.00 80.44 73 THR A N 1
ATOM 574 C CA . THR A 1 73 ? 0.063 13.918 1.023 1.00 80.44 73 THR A CA 1
ATOM 575 C C . THR A 1 73 ? 0.239 12.465 0.588 1.00 80.44 73 THR A C 1
ATOM 577 O O . THR A 1 73 ? -0.183 12.136 -0.510 1.00 80.44 73 THR A O 1
ATOM 580 N N . ASP A 1 74 ? 0.778 11.582 1.441 1.00 80.44 74 ASP A N 1
ATOM 581 C CA . ASP A 1 74 ? 0.925 10.164 1.070 1.00 80.44 74 ASP A CA 1
ATOM 582 C C . ASP A 1 74 ? -0.427 9.509 0.814 1.00 80.44 74 ASP A C 1
ATOM 584 O O . ASP A 1 74 ? -0.565 8.729 -0.119 1.00 80.44 74 ASP A O 1
ATOM 588 N N . ALA A 1 75 ? -1.425 9.828 1.641 1.00 81.44 75 ALA A N 1
ATOM 589 C CA . ALA A 1 75 ? -2.773 9.306 1.478 1.00 81.44 75 ALA A CA 1
ATOM 590 C C . ALA A 1 75 ? -3.405 9.813 0.168 1.00 81.44 75 ALA A C 1
ATOM 592 O O . ALA A 1 75 ? -3.887 9.007 -0.625 1.00 81.44 75 ALA A O 1
ATOM 593 N N . ALA A 1 76 ? -3.290 11.116 -0.110 1.00 81.69 76 ALA A N 1
ATOM 594 C CA . ALA A 1 76 ? -3.769 11.726 -1.353 1.00 81.69 76 ALA A CA 1
ATOM 595 C C . ALA A 1 76 ? -3.050 11.199 -2.611 1.00 81.69 76 ALA A C 1
ATOM 597 O O . ALA A 1 76 ? -3.626 11.176 -3.692 1.00 81.69 76 ALA A O 1
ATOM 598 N N . GLU A 1 77 ? -1.793 10.769 -2.488 1.00 84.12 77 GLU A N 1
ATOM 599 C CA . GLU A 1 77 ? -1.029 10.132 -3.565 1.00 84.12 77 GLU A CA 1
ATOM 600 C C . GLU A 1 77 ? -1.372 8.638 -3.736 1.00 84.12 77 GLU A C 1
ATOM 602 O O . GLU A 1 77 ? -1.354 8.113 -4.854 1.00 84.12 77 GLU A O 1
ATOM 607 N N . LEU A 1 78 ? -1.709 7.948 -2.641 1.00 84.38 78 LEU A N 1
ATOM 608 C CA . LEU A 1 78 ? -2.119 6.541 -2.621 1.00 84.38 78 LEU A CA 1
ATOM 609 C C . LEU A 1 78 ? -3.489 6.320 -3.266 1.00 84.38 78 LEU A C 1
ATOM 611 O O . LEU A 1 78 ? -3.659 5.328 -3.971 1.00 84.38 78 LEU A O 1
ATOM 615 N N . GLU A 1 79 ? -4.448 7.219 -3.046 1.00 84.50 79 GLU A N 1
ATOM 616 C CA . GLU A 1 79 ? -5.805 7.146 -3.610 1.00 84.50 79 GLU A CA 1
ATOM 617 C C . GLU A 1 79 ? -5.836 6.940 -5.133 1.00 84.50 79 GLU A C 1
ATOM 619 O O . GLU A 1 79 ? -6.372 5.919 -5.584 1.00 84.50 79 GLU A O 1
ATOM 624 N N . PRO A 1 80 ? -5.253 7.834 -5.959 1.00 82.31 80 PRO A N 1
ATOM 625 C CA . PRO A 1 80 ? -5.288 7.686 -7.410 1.00 82.31 80 PRO A CA 1
ATOM 626 C C . PRO A 1 80 ? -4.476 6.475 -7.879 1.00 82.31 80 PRO A C 1
ATOM 628 O O . PRO A 1 80 ? -4.865 5.808 -8.842 1.00 82.31 80 PRO A O 1
ATOM 631 N N . ALA A 1 81 ? -3.378 6.143 -7.191 1.00 84.81 81 ALA A N 1
ATOM 632 C CA . ALA A 1 81 ? -2.576 4.967 -7.509 1.00 84.81 81 ALA A CA 1
ATOM 633 C C . ALA A 1 81 ? -3.378 3.674 -7.290 1.00 84.81 81 ALA A C 1
ATOM 635 O O . ALA A 1 81 ? -3.452 2.830 -8.180 1.00 84.81 81 ALA A O 1
ATOM 636 N N . LEU A 1 82 ? -4.033 3.533 -6.139 1.00 84.75 82 LEU A N 1
ATOM 637 C CA . LEU A 1 82 ? -4.848 2.365 -5.811 1.00 84.75 82 LEU A CA 1
ATOM 638 C C . LEU A 1 82 ? -6.107 2.267 -6.662 1.00 84.75 82 LEU A C 1
ATOM 640 O O . LEU A 1 82 ? -6.431 1.175 -7.121 1.00 84.75 82 LEU A O 1
ATOM 644 N N . THR A 1 83 ? -6.766 3.394 -6.928 1.00 84.19 83 THR A N 1
ATOM 645 C CA . THR A 1 83 ? -7.920 3.459 -7.834 1.00 84.19 83 THR A CA 1
ATOM 646 C C . THR A 1 83 ? -7.546 2.927 -9.217 1.00 84.19 83 THR A C 1
ATOM 648 O O . THR A 1 83 ? -8.250 2.090 -9.780 1.00 84.19 83 THR A O 1
ATOM 651 N N . THR A 1 84 ? -6.381 3.335 -9.733 1.00 84.00 84 THR A N 1
ATOM 652 C CA . THR A 1 84 ? -5.860 2.863 -11.024 1.00 84.00 84 THR A CA 1
ATOM 653 C C . THR A 1 84 ? -5.546 1.365 -11.010 1.00 84.00 84 THR A C 1
ATOM 655 O O . THR A 1 84 ? -5.831 0.666 -11.979 1.00 84.00 84 THR A O 1
ATOM 658 N N . LEU A 1 85 ? -4.951 0.857 -9.925 1.00 80.56 85 LEU A N 1
ATOM 659 C CA . LEU A 1 85 ? -4.520 -0.542 -9.830 1.00 80.56 85 LEU A CA 1
ATOM 660 C C . LEU A 1 85 ? -5.671 -1.520 -9.581 1.00 80.56 85 LEU A C 1
ATOM 662 O O . LEU A 1 85 ? -5.641 -2.632 -10.100 1.00 80.56 85 LEU A O 1
ATOM 666 N N . LEU A 1 86 ? -6.656 -1.128 -8.773 1.00 82.19 86 LEU A N 1
ATOM 667 C CA . LEU A 1 86 ? -7.805 -1.965 -8.422 1.00 82.19 86 LEU A CA 1
ATOM 668 C C . LEU A 1 86 ? -8.976 -1.797 -9.396 1.00 82.19 86 LEU A C 1
ATOM 670 O O . LEU A 1 86 ? -9.895 -2.610 -9.375 1.00 82.19 86 LEU A O 1
ATOM 674 N N . GLY A 1 87 ? -8.960 -0.753 -10.231 1.00 80.75 87 GLY A N 1
ATOM 675 C CA . GLY A 1 87 ? -10.045 -0.453 -11.165 1.00 80.75 87 GLY A CA 1
ATOM 676 C C . GLY A 1 87 ? -11.356 -0.078 -10.469 1.00 80.75 87 GLY A C 1
ATOM 677 O O . GLY A 1 87 ? -12.426 -0.242 -11.047 1.00 80.75 87 GLY A O 1
ATOM 678 N N . THR A 1 88 ? -11.282 0.389 -9.221 1.00 81.00 88 THR A N 1
ATOM 679 C CA . THR A 1 88 ? -12.445 0.696 -8.384 1.00 81.00 88 THR A CA 1
ATOM 680 C C . THR A 1 88 ? -12.197 1.931 -7.526 1.00 81.00 88 THR A C 1
ATOM 682 O O . THR A 1 88 ? -11.054 2.351 -7.374 1.00 81.00 88 THR A O 1
ATOM 685 N N . SER A 1 89 ? -13.253 2.508 -6.949 1.00 84.75 89 SER A N 1
ATOM 686 C CA . SER A 1 89 ? -13.132 3.707 -6.112 1.00 84.75 89 SER A CA 1
ATOM 687 C C . SER A 1 89 ? -12.404 3.409 -4.801 1.00 84.75 89 SER A C 1
ATOM 689 O O . SER A 1 89 ? -12.795 2.504 -4.055 1.00 84.75 89 SER A O 1
ATOM 691 N N . VAL A 1 90 ? -11.378 4.206 -4.505 1.00 86.12 90 VAL A N 1
ATOM 692 C CA . VAL A 1 90 ? -10.574 4.107 -3.285 1.00 86.12 90 VAL A CA 1
ATOM 693 C C . VAL A 1 90 ? -10.489 5.466 -2.607 1.00 86.12 90 VAL A C 1
ATOM 695 O O . VAL A 1 90 ? -10.223 6.470 -3.257 1.00 86.12 90 VAL A O 1
ATOM 698 N N . GLU A 1 91 ? -10.660 5.472 -1.292 1.00 86.75 91 GLU A N 1
ATOM 699 C CA . GLU A 1 91 ? -10.421 6.623 -0.426 1.00 86.75 91 GLU A CA 1
ATOM 700 C C . GLU A 1 91 ? -9.369 6.244 0.624 1.00 86.75 91 GLU A C 1
ATOM 702 O O . GLU A 1 91 ? -9.484 5.210 1.276 1.00 86.75 91 GLU A O 1
ATOM 707 N N . ALA A 1 92 ? -8.338 7.058 0.819 1.00 84.06 92 ALA A N 1
ATOM 708 C CA . ALA A 1 92 ? -7.287 6.837 1.797 1.00 84.06 92 ALA A CA 1
ATOM 709 C C . ALA A 1 92 ? -7.294 7.984 2.806 1.00 84.06 92 ALA A C 1
ATOM 711 O O . ALA A 1 92 ? -6.987 9.132 2.498 1.00 84.06 92 ALA A O 1
ATOM 712 N N . ARG A 1 93 ? -7.601 7.662 4.062 1.00 82.81 93 ARG A N 1
ATOM 713 C CA . ARG A 1 93 ? -7.617 8.634 5.155 1.00 82.81 93 ARG A CA 1
ATOM 714 C C . ARG A 1 93 ? -6.438 8.388 6.091 1.00 82.81 93 ARG A C 1
ATOM 716 O O . ARG A 1 93 ? -6.346 7.299 6.671 1.00 82.81 93 ARG A O 1
ATOM 723 N N . PRO A 1 94 ? -5.551 9.374 6.303 1.00 80.69 94 PRO A N 1
ATOM 724 C CA . PRO A 1 94 ? -4.554 9.270 7.357 1.00 80.69 94 PRO A CA 1
ATOM 725 C C . PRO A 1 94 ? -5.281 9.251 8.710 1.00 80.69 94 PRO A C 1
ATOM 727 O O . PRO A 1 94 ? -6.053 10.156 9.017 1.00 80.69 94 PRO A O 1
ATOM 730 N N . MET A 1 95 ? -5.062 8.211 9.517 1.00 80.06 95 MET A N 1
ATOM 731 C CA . MET A 1 95 ? -5.617 8.133 10.877 1.00 80.06 95 MET A CA 1
ATOM 732 C C . MET A 1 95 ? -4.621 8.648 11.908 1.00 80.06 95 MET A C 1
ATOM 734 O O . MET A 1 95 ? -4.965 9.424 12.795 1.00 80.06 95 MET A O 1
ATOM 738 N N . THR A 1 96 ? -3.373 8.203 11.796 1.00 82.50 96 THR A N 1
ATOM 739 C CA . THR A 1 96 ? -2.269 8.654 12.641 1.00 82.50 96 THR A CA 1
ATOM 740 C C . THR A 1 96 ? -1.033 8.841 11.779 1.00 82.50 96 THR A C 1
ATOM 742 O O . THR A 1 96 ? -1.001 8.454 10.613 1.00 82.50 96 THR A O 1
ATOM 745 N N . SER A 1 97 ? 0.038 9.360 12.371 1.00 82.81 97 SER A N 1
ATOM 746 C CA . SER A 1 97 ? 1.332 9.439 11.701 1.00 82.81 97 SER A CA 1
ATOM 747 C C . SER A 1 97 ? 1.902 8.068 11.304 1.00 82.81 97 SER A C 1
ATOM 749 O O . SER A 1 97 ? 2.855 8.016 10.548 1.00 82.81 97 SER A O 1
ATOM 751 N N . THR A 1 98 ? 1.343 6.948 11.766 1.00 85.00 98 THR A N 1
ATOM 752 C CA . THR A 1 98 ? 1.799 5.587 11.431 1.00 85.00 98 THR A CA 1
ATOM 753 C C . THR A 1 98 ? 0.729 4.729 10.768 1.00 85.00 98 THR A C 1
ATOM 755 O O . THR A 1 98 ? 1.015 3.587 10.424 1.00 85.00 98 THR A O 1
ATOM 758 N N . ASN A 1 99 ? -0.485 5.248 10.567 1.00 85.50 99 ASN A N 1
ATOM 759 C CA . ASN A 1 99 ? -1.598 4.479 10.021 1.00 85.50 99 ASN A CA 1
ATOM 760 C C . ASN A 1 99 ? -2.367 5.266 8.958 1.00 85.50 99 ASN A C 1
ATOM 762 O O . ASN A 1 99 ? -2.771 6.407 9.196 1.00 85.50 99 ASN A O 1
ATOM 766 N N . ILE A 1 100 ? -2.658 4.609 7.838 1.00 84.81 100 ILE A N 1
ATOM 767 C CA . ILE A 1 100 ? -3.626 5.062 6.834 1.00 84.81 100 ILE A CA 1
ATOM 768 C C . ILE A 1 100 ? -4.727 4.005 6.753 1.00 84.81 100 ILE A C 1
ATOM 770 O O . ILE A 1 100 ? -4.436 2.823 6.585 1.00 84.81 100 ILE A O 1
ATOM 774 N N . ASN A 1 101 ? -5.987 4.420 6.843 1.00 86.75 101 ASN A N 1
ATOM 775 C CA . ASN A 1 101 ? -7.109 3.553 6.501 1.00 86.75 101 ASN A CA 1
ATOM 776 C C . ASN A 1 101 ? -7.470 3.776 5.037 1.00 86.75 101 ASN A C 1
ATOM 778 O O . ASN A 1 101 ? -7.688 4.911 4.622 1.00 86.75 101 ASN A O 1
ATOM 782 N N . VAL A 1 102 ? -7.547 2.694 4.277 1.00 86.62 102 VAL A N 1
ATOM 783 C CA . VAL A 1 102 ? -7.923 2.682 2.868 1.00 86.62 102 VAL A CA 1
ATOM 784 C C . VAL A 1 102 ? -9.303 2.045 2.754 1.00 86.62 102 VAL A C 1
ATOM 786 O O . VAL A 1 102 ? -9.475 0.869 3.055 1.00 86.62 102 VAL A O 1
ATOM 789 N N . TYR A 1 103 ? -10.285 2.822 2.329 1.00 86.06 103 TYR A N 1
ATOM 790 C CA . TYR A 1 103 ? -11.650 2.391 2.069 1.00 86.06 103 TYR A CA 1
ATOM 791 C C . TYR A 1 103 ? -11.782 2.091 0.580 1.00 86.06 103 TYR A C 1
ATOM 793 O O . TYR A 1 103 ? -11.579 2.963 -0.262 1.00 86.06 103 TYR A O 1
ATOM 801 N N . VAL A 1 104 ? -12.102 0.849 0.249 1.00 84.88 104 VAL A N 1
ATOM 802 C CA . VAL A 1 104 ? -12.256 0.378 -1.125 1.00 84.88 104 VAL A CA 1
ATOM 803 C C . VAL A 1 104 ? -13.727 0.069 -1.348 1.00 84.88 104 VAL A C 1
ATOM 805 O O . VAL A 1 104 ? -14.301 -0.793 -0.686 1.00 84.88 104 VAL A O 1
ATOM 808 N N . THR A 1 105 ? -14.349 0.780 -2.282 1.00 81.69 105 THR A N 1
ATOM 809 C CA . THR A 1 105 ? -15.728 0.500 -2.698 1.00 81.69 105 THR A CA 1
ATOM 810 C C . THR A 1 105 ? -15.664 -0.453 -3.873 1.00 81.69 105 THR A C 1
ATOM 812 O O . THR A 1 105 ? -15.067 -0.096 -4.882 1.00 81.69 105 THR A O 1
ATOM 815 N N . LEU A 1 106 ? -16.231 -1.652 -3.762 1.00 78.94 106 LEU A N 1
ATOM 816 C CA . LEU A 1 106 ? -16.232 -2.644 -4.839 1.00 78.94 106 LEU A CA 1
ATOM 817 C C . LEU A 1 106 ? -17.586 -2.628 -5.571 1.00 78.94 106 LEU A C 1
ATOM 819 O O . LEU A 1 106 ? -18.609 -2.430 -4.923 1.00 78.94 106 LEU A O 1
ATOM 823 N N . PRO A 1 107 ? -17.649 -2.880 -6.894 1.00 70.00 107 PRO A N 1
ATOM 824 C CA . PRO A 1 107 ? -18.889 -2.738 -7.674 1.00 70.00 107 PRO A CA 1
ATOM 825 C C . PRO A 1 107 ? -20.063 -3.629 -7.231 1.00 70.00 107 PRO A C 1
ATOM 827 O O . PRO A 1 107 ? -21.192 -3.405 -7.657 1.00 70.00 107 PRO A O 1
ATOM 830 N N . GLN A 1 108 ? -19.801 -4.665 -6.430 1.00 69.06 108 GLN A N 1
ATOM 831 C CA . GLN A 1 108 ? -20.781 -5.678 -6.018 1.00 69.06 108 GLN A CA 1
ATOM 832 C C . GLN A 1 108 ? -20.784 -5.942 -4.503 1.00 69.06 108 GLN A C 1
ATOM 834 O O . GLN A 1 108 ? -21.432 -6.883 -4.053 1.00 69.06 108 GLN A O 1
ATOM 839 N N . GLN A 1 109 ? -20.041 -5.163 -3.713 1.00 66.50 109 GLN A N 1
ATOM 840 C CA . GLN A 1 109 ? -19.906 -5.379 -2.271 1.00 66.50 109 GLN A CA 1
ATOM 841 C C . GLN A 1 109 ? -19.954 -4.057 -1.511 1.00 66.50 109 GLN A C 1
ATOM 843 O O . GLN A 1 109 ? -19.699 -2.991 -2.073 1.00 66.50 109 GLN A O 1
ATOM 848 N N . ASP A 1 110 ? -20.244 -4.155 -0.215 1.00 78.81 110 ASP A N 1
ATOM 849 C CA . ASP A 1 110 ? -20.093 -3.047 0.720 1.00 78.81 110 ASP A CA 1
ATOM 850 C C . ASP A 1 110 ? -18.656 -2.503 0.720 1.00 78.81 110 ASP A C 1
ATOM 852 O O . ASP A 1 110 ? -17.699 -3.159 0.294 1.00 78.81 110 ASP A O 1
ATOM 856 N N . VAL A 1 111 ? -18.507 -1.279 1.226 1.00 82.06 111 VAL A N 1
ATOM 857 C CA . VAL A 1 111 ? -17.202 -0.637 1.400 1.00 82.06 111 VAL A CA 1
ATOM 858 C C . VAL A 1 111 ? -16.327 -1.499 2.311 1.00 82.06 111 VAL A C 1
ATOM 860 O O . VAL A 1 111 ? -16.612 -1.660 3.499 1.00 82.06 111 VAL A O 1
ATOM 863 N N . GLN A 1 112 ? -15.230 -2.022 1.766 1.00 83.19 112 GLN A N 1
ATOM 864 C CA . GLN A 1 112 ? -14.233 -2.761 2.529 1.00 83.19 112 GLN A CA 1
ATOM 865 C C . GLN A 1 112 ? -13.153 -1.811 3.049 1.00 83.19 112 GLN A C 1
ATOM 867 O O . GLN A 1 112 ? -12.728 -0.890 2.354 1.00 83.19 112 GLN A O 1
ATOM 872 N N . THR A 1 113 ? -12.686 -2.035 4.277 1.00 84.62 113 THR A N 1
ATOM 873 C CA . THR A 1 113 ? -11.629 -1.216 4.888 1.00 84.62 113 THR A CA 1
ATOM 874 C C . THR A 1 113 ? -10.346 -2.024 5.023 1.00 84.62 113 THR A C 1
ATOM 876 O O . THR A 1 113 ? -10.327 -3.060 5.679 1.00 84.62 113 THR A O 1
ATOM 879 N N . ILE A 1 114 ? -9.261 -1.515 4.448 1.00 85.38 114 ILE A N 1
ATOM 880 C CA . ILE A 1 114 ? -7.907 -2.056 4.556 1.00 85.38 114 ILE A CA 1
ATOM 881 C C . ILE A 1 114 ? -7.078 -1.099 5.403 1.00 85.38 114 ILE A C 1
ATOM 883 O O . ILE A 1 114 ? -7.045 0.106 5.154 1.00 85.38 114 ILE A O 1
ATOM 887 N N . LYS A 1 115 ? -6.357 -1.621 6.391 1.00 85.62 115 LYS A N 1
ATOM 888 C CA . LYS A 1 115 ? -5.470 -0.805 7.221 1.00 85.62 115 LYS A CA 1
ATOM 889 C C . LYS A 1 115 ? -4.030 -0.885 6.727 1.00 85.62 115 LYS A C 1
ATOM 891 O O . LYS A 1 115 ? -3.451 -1.962 6.693 1.00 85.62 115 LYS A O 1
ATOM 896 N N . LEU A 1 116 ? -3.413 0.247 6.414 1.00 83.19 116 LEU A N 1
ATOM 897 C CA . LEU A 1 116 ? -1.973 0.352 6.184 1.00 83.19 116 LEU A CA 1
ATOM 898 C C . LEU A 1 116 ? -1.289 0.809 7.475 1.00 83.19 116 LEU A C 1
ATOM 900 O O . LEU A 1 116 ? -1.645 1.852 8.021 1.00 83.19 116 LEU A O 1
ATOM 904 N N . THR A 1 117 ? -0.303 0.051 7.955 1.00 84.31 117 THR A N 1
ATOM 905 C CA . THR A 1 117 ? 0.410 0.332 9.217 1.00 84.31 117 THR A CA 1
ATOM 906 C C . THR A 1 117 ? 1.916 0.432 8.984 1.00 84.31 117 THR A C 1
ATOM 908 O O . THR A 1 117 ? 2.489 -0.412 8.298 1.00 84.31 117 THR A O 1
ATOM 911 N N . LEU A 1 118 ? 2.573 1.434 9.574 1.00 77.75 118 LEU A N 1
ATOM 912 C CA . LEU A 1 118 ? 4.031 1.502 9.684 1.00 77.75 118 LEU A CA 1
ATOM 913 C C . LEU A 1 118 ? 4.492 0.798 10.955 1.00 77.75 118 LEU A C 1
ATOM 915 O O . LEU A 1 118 ? 4.227 1.261 12.066 1.00 77.75 118 LEU A O 1
ATOM 919 N N . ASP A 1 119 ? 5.263 -0.267 10.781 1.00 78.12 119 ASP A N 1
ATOM 920 C CA . ASP A 1 119 ? 6.025 -0.878 11.860 1.00 78.12 119 ASP A CA 1
ATOM 921 C C . ASP A 1 119 ? 7.374 -0.165 11.960 1.00 78.12 119 ASP A C 1
ATOM 923 O O . ASP A 1 119 ? 8.304 -0.400 11.181 1.00 78.12 119 ASP A O 1
ATOM 927 N N . LEU A 1 120 ? 7.458 0.756 12.920 1.00 72.44 120 LEU A N 1
ATOM 928 C CA . LEU A 1 120 ? 8.687 1.482 13.210 1.00 72.44 120 LEU A CA 1
ATOM 929 C C . LEU A 1 120 ? 9.690 0.575 13.930 1.00 72.44 120 LEU A C 1
ATOM 931 O O . LEU A 1 120 ? 9.302 -0.220 14.794 1.00 72.44 120 LEU A O 1
ATOM 935 N N . PRO A 1 121 ? 10.995 0.721 13.649 1.00 65.50 121 PRO A N 1
ATOM 936 C CA . PRO A 1 121 ? 12.012 -0.021 14.375 1.00 65.50 121 PRO A CA 1
ATOM 937 C C . PRO A 1 121 ? 11.946 0.337 15.868 1.00 65.50 121 PRO A C 1
ATOM 939 O O . PRO A 1 121 ? 12.120 1.494 16.259 1.00 65.50 121 PRO A O 1
ATOM 942 N N . LYS A 1 122 ? 11.695 -0.657 16.73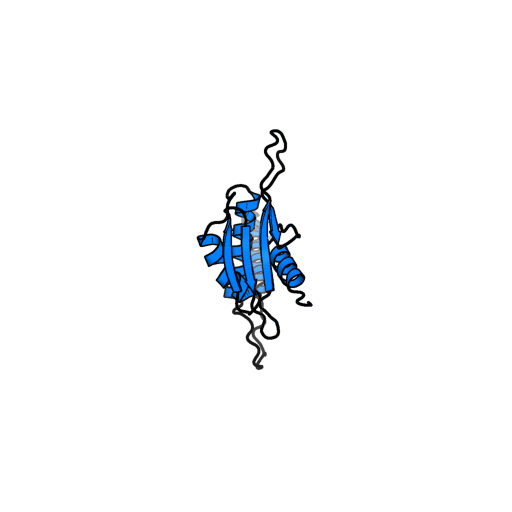3 1.00 58.44 122 LYS A N 1
ATOM 943 C CA . LYS A 1 122 ? 11.789 -0.466 18.189 1.00 58.44 122 LYS A CA 1
ATOM 944 C C . LYS A 1 122 ? 13.229 -0.075 18.532 1.00 58.44 122 LYS A C 1
ATOM 946 O O . LYS A 1 122 ? 14.158 -0.776 18.132 1.00 58.44 122 LYS A O 1
ATOM 951 N N . LYS A 1 123 ? 13.397 1.047 19.249 1.00 50.88 123 LYS A N 1
ATOM 952 C CA . LYS A 1 123 ? 14.685 1.586 19.723 1.00 50.88 123 LYS A CA 1
ATOM 953 C C . LYS A 1 123 ? 15.431 0.552 20.578 1.00 50.88 123 LYS A C 1
ATOM 955 O O . LYS A 1 123 ? 15.365 0.590 21.798 1.00 50.88 123 LYS A O 1
ATOM 960 N N . GLU A 1 124 ? 16.194 -0.323 19.944 1.00 46.12 124 GLU A N 1
ATOM 961 C CA . GLU A 1 124 ? 17.253 -1.099 20.581 1.00 46.12 124 GLU A CA 1
ATOM 962 C C . GLU A 1 124 ? 18.542 -0.824 19.817 1.00 46.12 124 GLU A C 1
ATOM 964 O O . GLU A 1 124 ? 18.602 -0.933 18.594 1.00 46.12 124 GLU A O 1
ATOM 969 N N . ARG A 1 125 ? 19.557 -0.368 20.551 1.00 47.34 125 ARG A N 1
ATOM 970 C CA . ARG A 1 125 ? 20.707 0.394 20.042 1.00 47.34 125 ARG A CA 1
ATOM 971 C C . ARG A 1 125 ? 21.693 -0.378 19.144 1.00 47.34 125 ARG A C 1
ATOM 973 O O . ARG A 1 125 ? 22.738 0.180 18.834 1.00 47.34 125 ARG A O 1
ATOM 980 N N . PHE A 1 126 ? 21.414 -1.611 18.716 1.00 47.94 126 PHE A N 1
ATOM 981 C CA . PHE A 1 126 ? 22.463 -2.483 18.164 1.00 47.94 126 PHE A CA 1
ATOM 982 C C . PHE A 1 126 ? 22.057 -3.412 17.015 1.00 47.94 126 PHE A C 1
ATOM 984 O O . PHE A 1 126 ? 22.710 -4.429 16.812 1.00 47.94 126 PHE A O 1
ATOM 991 N N . ASP A 1 127 ? 21.049 -3.067 16.215 1.00 47.41 127 ASP A N 1
ATOM 992 C CA . ASP A 1 127 ? 20.687 -3.904 15.066 1.00 47.41 127 ASP A CA 1
ATOM 993 C C . ASP A 1 127 ? 20.671 -3.097 13.760 1.00 47.41 127 ASP A C 1
ATOM 995 O O . ASP A 1 127 ? 19.750 -2.325 13.491 1.00 47.41 127 ASP A O 1
ATOM 999 N N . ARG A 1 128 ? 21.724 -3.255 12.942 1.00 49.75 128 ARG A N 1
ATOM 1000 C CA . ARG A 1 128 ? 21.913 -2.554 11.650 1.00 49.75 128 ARG A CA 1
ATOM 1001 C C . ARG A 1 128 ? 20.871 -2.937 10.585 1.00 49.75 128 ARG A C 1
ATOM 1003 O O . ARG A 1 128 ? 20.900 -2.383 9.491 1.00 49.75 128 ARG A O 1
ATOM 1010 N N . ASN A 1 129 ? 19.954 -3.852 10.901 1.00 52.25 129 ASN A N 1
ATOM 1011 C CA . ASN A 1 129 ? 19.006 -4.439 9.957 1.00 52.25 129 ASN A CA 1
ATOM 1012 C C . ASN A 1 129 ? 17.534 -4.056 10.192 1.00 52.25 129 ASN A C 1
ATOM 1014 O O . ASN A 1 129 ? 16.675 -4.510 9.434 1.00 52.25 129 ASN A O 1
ATOM 1018 N N . LYS A 1 130 ? 17.198 -3.234 11.197 1.00 54.91 130 LYS A N 1
ATOM 1019 C CA . LYS A 1 130 ? 15.790 -2.891 11.476 1.00 54.91 130 LY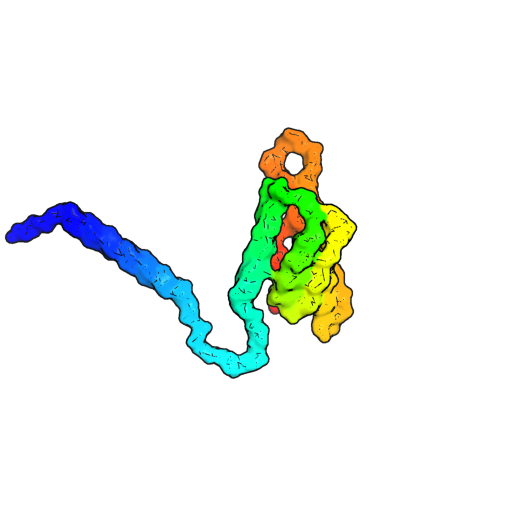S A CA 1
ATOM 1020 C C . LYS A 1 130 ? 15.299 -1.753 10.566 1.00 54.91 130 LYS A C 1
ATOM 1022 O O . LYS A 1 130 ? 15.457 -0.576 10.876 1.00 54.91 130 LYS A O 1
ATOM 1027 N N . LYS A 1 131 ? 14.718 -2.139 9.427 1.00 63.44 131 LYS A N 1
ATOM 1028 C CA . LYS A 1 131 ? 14.055 -1.275 8.433 1.00 63.44 131 LYS A CA 1
ATOM 1029 C C . LYS A 1 131 ? 12.620 -0.954 8.872 1.00 63.44 131 LYS A C 1
ATOM 1031 O O . LYS A 1 131 ? 11.962 -1.830 9.428 1.00 63.44 131 LYS A O 1
ATOM 1036 N N . THR A 1 132 ? 12.126 0.262 8.623 1.00 67.19 132 THR A N 1
ATOM 1037 C CA . THR A 1 132 ? 10.695 0.575 8.813 1.00 67.19 132 THR A CA 1
ATOM 1038 C C . THR A 1 132 ? 9.898 -0.200 7.779 1.00 67.19 132 THR A C 1
ATOM 1040 O O . THR A 1 132 ? 10.099 0.005 6.588 1.00 67.19 132 THR A O 1
ATOM 1043 N N . THR A 1 133 ? 8.993 -1.072 8.207 1.00 76.88 133 THR A N 1
ATOM 1044 C CA . THR A 1 133 ? 8.203 -1.886 7.278 1.00 76.88 133 THR A CA 1
ATOM 1045 C C . THR A 1 133 ? 6.775 -1.380 7.172 1.00 76.88 133 THR A C 1
ATOM 1047 O O . THR A 1 133 ? 6.202 -0.901 8.149 1.00 76.88 133 THR A O 1
ATOM 1050 N N . ILE A 1 134 ? 6.176 -1.529 5.994 1.00 80.06 134 ILE 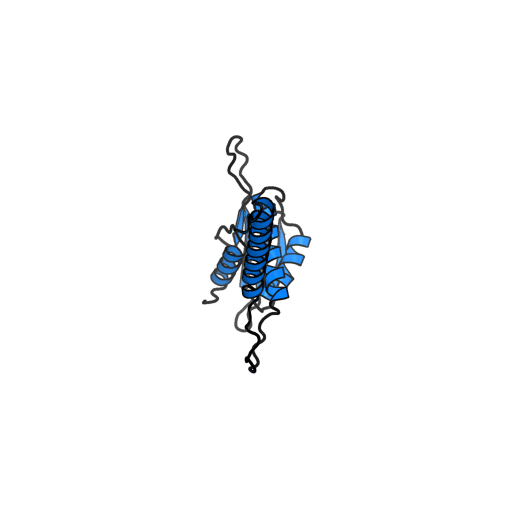A N 1
ATOM 1051 C CA . ILE A 1 134 ? 4.743 -1.303 5.803 1.00 80.06 134 ILE A CA 1
ATOM 1052 C C . ILE A 1 134 ? 4.029 -2.640 5.952 1.00 80.06 134 ILE A C 1
ATOM 1054 O O . ILE A 1 134 ? 4.466 -3.651 5.395 1.00 80.06 134 ILE A O 1
ATOM 1058 N N . ARG A 1 135 ? 2.912 -2.634 6.671 1.00 82.56 135 ARG A N 1
ATOM 1059 C CA . ARG A 1 135 ? 1.937 -3.717 6.668 1.00 82.56 135 ARG A CA 1
ATOM 1060 C C . ARG A 1 135 ? 0.694 -3.285 5.914 1.00 82.56 135 ARG A C 1
ATOM 1062 O O . ARG A 1 135 ? 0.196 -2.183 6.139 1.00 82.56 135 ARG A O 1
ATOM 1069 N N . VAL A 1 136 ? 0.190 -4.172 5.070 1.00 81.69 136 VAL A N 1
ATOM 1070 C CA . VAL A 1 136 ? -1.177 -4.115 4.556 1.00 81.69 136 VAL A CA 1
ATOM 1071 C C . VAL A 1 136 ? -1.977 -5.107 5.387 1.00 81.69 136 VAL A C 1
ATOM 1073 O O . VAL A 1 136 ? -1.710 -6.307 5.339 1.00 81.69 136 VAL A O 1
ATOM 1076 N N . ASP A 1 137 ? -2.891 -4.588 6.195 1.00 80.69 137 ASP A N 1
ATOM 1077 C CA . ASP A 1 137 ? -3.583 -5.300 7.262 1.00 80.69 137 ASP A CA 1
ATOM 1078 C C . ASP A 1 137 ? -2.586 -6.007 8.203 1.00 80.69 137 ASP A C 1
ATOM 1080 O O . ASP A 1 137 ? -1.930 -5.351 9.020 1.00 80.69 137 ASP A O 1
ATOM 1084 N N . GLN A 1 138 ? -2.381 -7.318 8.043 1.00 76.94 138 GLN A N 1
ATOM 1085 C CA . GLN A 1 138 ? -1.423 -8.098 8.836 1.00 76.94 138 GLN A CA 1
ATOM 1086 C C . GLN A 1 138 ? -0.171 -8.540 8.063 1.00 76.94 138 GLN A C 1
ATOM 1088 O O . GLN A 1 138 ? 0.759 -9.079 8.673 1.00 76.94 138 GLN A O 1
ATOM 1093 N N . THR A 1 139 ? -0.088 -8.267 6.760 1.00 79.94 139 THR A N 1
ATOM 1094 C CA . THR A 1 139 ? 0.988 -8.745 5.883 1.00 79.94 139 THR A CA 1
ATOM 1095 C C . THR A 1 139 ? 2.068 -7.686 5.700 1.00 79.94 139 THR A C 1
ATOM 1097 O O . THR A 1 139 ? 1.798 -6.592 5.210 1.00 79.94 139 THR A O 1
ATOM 1100 N N . VAL A 1 140 ? 3.312 -8.017 6.058 1.00 82.81 140 VAL A N 1
ATOM 1101 C CA . VAL A 1 140 ? 4.484 -7.166 5.796 1.00 82.81 140 VAL A CA 1
ATOM 1102 C C . VAL A 1 140 ? 4.806 -7.183 4.304 1.00 82.81 140 VAL A C 1
ATOM 1104 O O . VAL A 1 140 ? 4.906 -8.252 3.702 1.00 82.81 140 VAL A O 1
ATOM 1107 N N . VAL A 1 141 ? 5.009 -6.006 3.713 1.00 78.19 141 VAL A N 1
ATOM 1108 C CA . VAL A 1 141 ? 5.276 -5.860 2.278 1.00 78.19 141 VAL A CA 1
ATOM 1109 C C . VAL A 1 141 ? 6.574 -5.102 2.031 1.00 78.19 141 VAL A C 1
ATOM 1111 O O . VAL A 1 141 ? 6.877 -4.101 2.674 1.00 78.19 141 VAL A O 1
ATOM 1114 N N . THR A 1 142 ? 7.359 -5.598 1.076 1.00 76.62 142 THR A N 1
ATOM 1115 C CA . THR A 1 142 ? 8.698 -5.068 0.753 1.00 76.6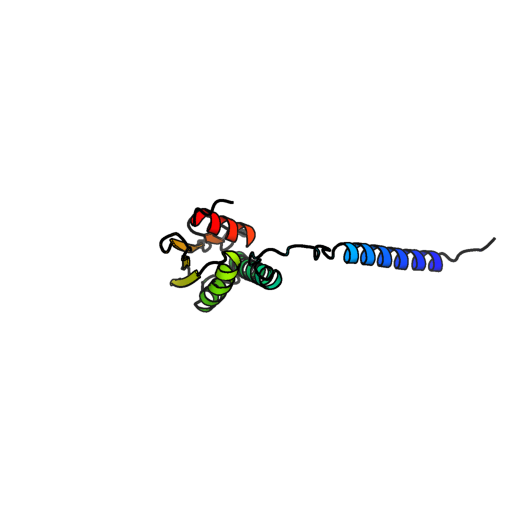2 142 THR A CA 1
ATOM 1116 C C . THR A 1 142 ? 8.814 -4.539 -0.675 1.00 76.62 142 THR A C 1
ATOM 1118 O O . THR A 1 142 ? 9.827 -3.949 -1.041 1.00 76.62 142 THR A O 1
ATOM 1121 N N . SER A 1 143 ? 7.768 -4.719 -1.483 1.00 75.19 143 SER A N 1
ATOM 1122 C CA . SER A 1 143 ? 7.672 -4.219 -2.856 1.00 75.19 143 SER A CA 1
ATOM 1123 C C . SER A 1 143 ? 6.221 -3.914 -3.219 1.00 75.19 143 SER A C 1
ATOM 1125 O O . SER A 1 143 ? 5.296 -4.452 -2.614 1.00 75.19 143 SER A O 1
ATOM 1127 N N . GLY A 1 144 ? 6.013 -3.105 -4.252 1.00 70.38 144 GLY A N 1
ATOM 1128 C CA . GLY A 1 144 ? 4.698 -2.744 -4.779 1.00 70.38 144 GLY A CA 1
ATOM 1129 C C . GLY A 1 144 ? 3.910 -3.945 -5.296 1.00 70.38 144 GLY A C 1
ATOM 1130 O O . GLY A 1 144 ? 2.695 -3.987 -5.149 1.00 70.38 144 GLY A O 1
ATOM 1131 N N . ARG A 1 145 ? 4.590 -4.983 -5.808 1.00 76.25 145 ARG A N 1
ATOM 1132 C CA . ARG A 1 145 ? 3.935 -6.251 -6.174 1.00 76.25 145 ARG A CA 1
ATOM 1133 C C . ARG A 1 145 ? 3.359 -6.961 -4.945 1.00 76.25 145 ARG A C 1
ATOM 1135 O O . ARG A 1 145 ? 2.223 -7.412 -4.994 1.00 76.25 145 ARG A O 1
ATOM 1142 N N . GLN A 1 146 ? 4.127 -7.049 -3.855 1.00 80.94 146 GLN A N 1
ATOM 1143 C CA . GLN A 1 146 ? 3.648 -7.642 -2.598 1.00 80.94 146 GLN A CA 1
ATOM 1144 C C . GLN A 1 146 ? 2.549 -6.795 -1.958 1.00 80.94 146 GLN A C 1
ATOM 1146 O O . GLN A 1 146 ? 1.581 -7.343 -1.452 1.00 80.94 146 GLN A O 1
ATOM 1151 N N . PHE A 1 147 ? 2.681 -5.471 -2.024 1.00 82.25 147 PHE A N 1
ATOM 1152 C CA . PHE A 1 147 ? 1.664 -4.526 -1.578 1.00 82.25 147 PHE A CA 1
ATOM 1153 C C . PHE A 1 147 ? 0.338 -4.751 -2.310 1.00 82.25 147 PHE A C 1
ATOM 1155 O O . PHE A 1 147 ? -0.694 -4.936 -1.674 1.00 82.25 147 PHE A O 1
ATOM 1162 N N . PHE A 1 148 ? 0.376 -4.831 -3.640 1.00 80.81 148 PHE A N 1
ATOM 1163 C CA . PHE A 1 148 ? -0.813 -5.079 -4.447 1.00 80.81 148 PHE A CA 1
ATOM 1164 C C . PHE A 1 148 ? -1.429 -6.461 -4.187 1.00 80.81 148 PHE A C 1
ATOM 1166 O O . PHE A 1 148 ? -2.638 -6.565 -3.998 1.00 80.81 148 PHE A O 1
ATOM 1173 N N . ALA A 1 149 ? -0.609 -7.513 -4.113 1.00 81.25 149 ALA A N 1
ATOM 1174 C CA . ALA A 1 149 ? -1.084 -8.858 -3.792 1.00 81.25 149 ALA A CA 1
ATOM 1175 C C . ALA A 1 149 ? -1.730 -8.925 -2.396 1.00 81.25 149 ALA A C 1
ATOM 1177 O O . ALA A 1 149 ? -2.787 -9.529 -2.240 1.00 81.25 149 ALA A O 1
ATOM 1178 N N . ALA A 1 150 ? -1.141 -8.259 -1.398 1.00 82.94 150 ALA A N 1
ATOM 1179 C CA . ALA A 1 150 ? -1.698 -8.189 -0.050 1.00 82.94 150 ALA A CA 1
ATOM 1180 C C . ALA A 1 150 ? -3.040 -7.440 -0.019 1.00 82.94 150 ALA A C 1
ATOM 1182 O O . ALA A 1 150 ? -3.951 -7.865 0.682 1.00 82.94 150 ALA A O 1
ATOM 1183 N N . ILE A 1 151 ? -3.193 -6.378 -0.817 1.00 83.12 151 ILE A N 1
ATOM 1184 C CA . ILE A 1 151 ? -4.469 -5.666 -0.973 1.00 83.12 151 ILE A CA 1
ATOM 1185 C C . ILE A 1 151 ? -5.523 -6.553 -1.640 1.00 83.12 151 ILE A C 1
ATOM 1187 O O . ILE A 1 151 ? -6.626 -6.664 -1.112 1.00 83.12 151 ILE A O 1
ATOM 1191 N N . ARG A 1 152 ? -5.203 -7.216 -2.762 1.00 83.25 152 ARG A N 1
ATOM 1192 C CA . ARG A 1 152 ? -6.143 -8.143 -3.421 1.00 83.25 152 ARG A CA 1
ATOM 1193 C C . ARG A 1 152 ? -6.584 -9.257 -2.475 1.00 83.25 152 ARG A C 1
ATOM 1195 O O . ARG A 1 152 ? -7.776 -9.539 -2.388 1.00 83.25 152 ARG A O 1
ATOM 1202 N N . HIS A 1 153 ? -5.638 -9.831 -1.732 1.00 83.00 153 HIS A N 1
ATOM 1203 C CA . HIS A 1 153 ? -5.918 -10.858 -0.735 1.00 83.00 153 HIS A CA 1
ATOM 1204 C C . HIS A 1 153 ? -6.808 -10.332 0.400 1.00 83.00 153 HIS A C 1
ATOM 1206 O O . HIS A 1 153 ? -7.792 -10.979 0.743 1.00 83.00 153 HIS A O 1
ATOM 1212 N N . ALA A 1 154 ? -6.510 -9.152 0.957 1.00 83.31 154 ALA A N 1
ATOM 1213 C CA . ALA A 1 154 ? -7.323 -8.533 2.009 1.00 83.31 154 ALA A CA 1
ATOM 1214 C C . ALA A 1 154 ? -8.764 -8.256 1.546 1.00 83.31 154 ALA A C 1
ATOM 1216 O O . ALA A 1 154 ? -9.704 -8.403 2.320 1.00 83.31 154 ALA A O 1
ATOM 1217 N N . LEU A 1 155 ? -8.937 -7.917 0.268 1.00 81.50 155 LEU A N 1
ATOM 1218 C CA . LEU A 1 155 ? -10.241 -7.677 -0.348 1.00 81.50 155 LEU A CA 1
ATOM 1219 C C . LEU A 1 155 ? -10.967 -8.954 -0.796 1.00 81.50 155 LEU A C 1
ATOM 1221 O O . LEU A 1 155 ? -12.068 -8.860 -1.336 1.00 81.50 155 LEU A O 1
ATOM 1225 N N . HIS A 1 156 ? -10.372 -10.136 -0.599 1.00 81.44 156 HIS A N 1
ATOM 1226 C CA . HIS A 1 156 ? -10.869 -11.416 -1.119 1.00 81.44 156 HIS A CA 1
ATOM 1227 C C . HIS A 1 156 ? -11.095 -11.414 -2.644 1.00 81.44 156 HIS A C 1
ATOM 1229 O O . HIS A 1 156 ? -11.918 -12.167 -3.166 1.00 81.44 156 HIS A O 1
ATOM 1235 N N . LEU A 1 157 ? -10.355 -10.578 -3.378 1.00 65.31 157 LEU A N 1
ATOM 1236 C CA . LEU A 1 157 ? -10.395 -10.540 -4.836 1.00 65.31 157 LEU A CA 1
ATOM 1237 C C . LEU A 1 157 ? -9.574 -11.721 -5.357 1.00 65.31 157 LEU A C 1
ATOM 1239 O O . LEU A 1 157 ? -8.344 -11.669 -5.349 1.00 65.31 157 LEU A O 1
ATOM 1243 N N . SER A 1 158 ? -10.259 -12.790 -5.770 1.00 53.28 158 SER A N 1
ATOM 1244 C CA . SER A 1 158 ? -9.648 -13.988 -6.365 1.00 53.28 158 SER A CA 1
ATOM 1245 C C . SER A 1 158 ? -8.772 -13.613 -7.566 1.00 53.28 158 SER A C 1
ATOM 1247 O O . SER A 1 158 ? -9.084 -12.640 -8.260 1.00 53.28 158 SER A O 1
ATOM 1249 N N . ASP A 1 159 ? -7.677 -14.350 -7.779 1.00 49.47 159 ASP A N 1
ATOM 1250 C CA . ASP A 1 159 ? -6.712 -14.087 -8.856 1.00 49.47 159 ASP A CA 1
ATOM 1251 C C . ASP A 1 159 ? -7.292 -14.239 -10.262 1.00 49.47 159 ASP A C 1
ATOM 1253 O O . ASP A 1 159 ? -7.933 -15.279 -10.543 1.00 49.47 159 ASP A O 1
#

Organism: NCBI:txid1296538

pLDDT: mean 72.26, std 14.41, range [34.5, 86.75]

Sequence (159 aa):
MILINPVTISLIVIILVFAIVRLCMLNQRPFKQANLDTNSTIPDRSAYLQAVNMINFMIIRLNNGEKTHFTATDAAELEPALTTLLGTSVEARPMTSTNINVYVTLPQQDVQTIKLTLDLPKKERFDRNKKTTIRVDQTVVTSGRQFFAAIRHALHLSD

Foldseek 3Di:
DDDDDVVNVVVVVVVVVVVVVVVVVVVPPDPDPDDDPDDDCDQDPVLLVVLQVLQQVVLVCQQVVVAQFDDPVNQVSNQSSVCSLVVFGWHWDDPTRFKIWIWTDDPPDDTDIWIKGWDAFDPDPDDPRDGTFIDTRNDTDRGSVRVSVSVCVSVVPDD